Protein AF-A0A1I6TEZ2-F1 (afdb_monomer)

Organism: NCBI:txid95161

Sequence (50 aa):
MTGTLAATALAAQAGAAMFRAHQVRETRHTLEMVASIAGERKPSRVVRYL

Foldseek 3Di:
DVVVLVVLLVCLLVPDPDDDDPPVVSSVVSNVVSCVVVVNDDDPDDDDDD

Structure (mmCIF, N/CA/C/O backbone):
data_AF-A0A1I6TEZ2-F1
#
_entry.id   AF-A0A1I6TEZ2-F1
#
loop_
_atom_site.group_PDB
_atom_site.id
_atom_site.type_symbol
_atom_site.label_atom_id
_atom_site.label_alt_id
_atom_site.label_comp_id
_atom_site.label_asym_id
_atom_site.label_entity_id
_atom_site.label_seq_id
_atom_site.pdbx_PDB_ins_code
_atom_site.Cartn_x
_atom_site.Cartn_y
_atom_site.Cartn_z
_atom_site.occupancy
_atom_site.B_iso_or_equiv
_atom_site.auth_seq_id
_atom_site.auth_comp_id
_atom_site.auth_asym_id
_atom_site.auth_atom_id
_atom_site.pdbx_PDB_model_num
ATOM 1 N N . MET A 1 1 ? 18.194 2.428 -2.731 1.00 62.72 1 MET A N 1
ATOM 2 C CA . MET A 1 1 ? 16.887 2.167 -3.387 1.00 62.72 1 MET A CA 1
ATOM 3 C C . MET A 1 1 ? 15.787 3.160 -2.998 1.00 62.72 1 MET A C 1
ATOM 5 O O . MET A 1 1 ? 14.636 2.951 -3.3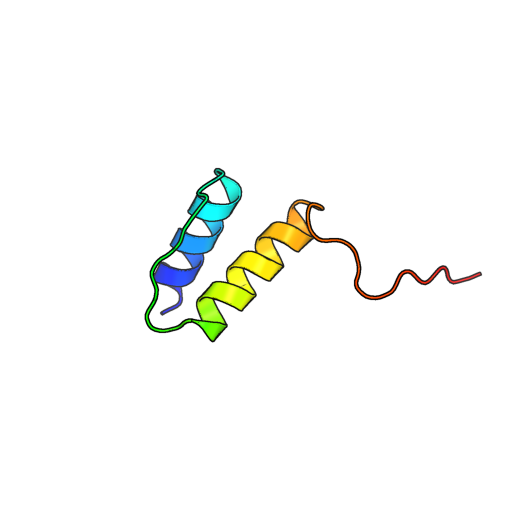58 1.00 62.72 1 MET A O 1
ATOM 9 N N . THR A 1 2 ? 16.107 4.264 -2.317 1.00 80.06 2 THR A N 1
ATOM 10 C CA . THR A 1 2 ? 15.106 5.191 -1.765 1.00 80.06 2 THR A CA 1
ATOM 11 C C . THR A 1 2 ? 14.174 5.784 -2.827 1.00 80.06 2 THR A C 1
ATOM 13 O O . THR A 1 2 ? 12.970 5.846 -2.604 1.00 80.06 2 THR A O 1
ATOM 16 N N . GLY A 1 3 ? 14.693 6.121 -4.016 1.00 90.75 3 GLY A N 1
ATOM 17 C CA . GLY A 1 3 ? 13.873 6.640 -5.119 1.00 90.75 3 GLY A CA 1
ATOM 18 C C . GLY A 1 3 ? 12.824 5.647 -5.638 1.00 90.75 3 GLY A C 1
ATOM 19 O O . GLY A 1 3 ? 11.691 6.036 -5.902 1.00 90.75 3 GLY A O 1
ATOM 20 N N . THR A 1 4 ? 13.157 4.354 -5.715 1.00 94.56 4 THR A N 1
ATOM 21 C CA . THR A 1 4 ? 12.212 3.313 -6.154 1.00 94.56 4 THR A CA 1
ATOM 22 C C . THR A 1 4 ? 11.073 3.139 -5.154 1.00 94.56 4 THR A C 1
ATOM 24 O O . THR A 1 4 ? 9.919 3.084 -5.557 1.00 94.56 4 THR A O 1
ATOM 27 N N . LEU A 1 5 ? 11.373 3.113 -3.850 1.00 96.31 5 LEU A N 1
ATOM 28 C CA . LEU A 1 5 ? 10.335 3.000 -2.818 1.00 96.31 5 LEU A CA 1
ATOM 29 C C . LEU A 1 5 ? 9.440 4.246 -2.762 1.00 96.31 5 LEU A C 1
ATOM 31 O O . LEU A 1 5 ? 8.238 4.112 -2.551 1.00 96.31 5 LEU A O 1
ATOM 35 N N . ALA A 1 6 ? 9.992 5.438 -3.012 1.00 96.75 6 ALA A N 1
ATOM 36 C CA . ALA A 1 6 ? 9.198 6.660 -3.118 1.00 96.75 6 ALA A CA 1
ATOM 37 C C . ALA A 1 6 ? 8.200 6.595 -4.289 1.00 96.75 6 ALA A C 1
ATOM 39 O O . ALA A 1 6 ? 7.017 6.879 -4.105 1.00 96.75 6 ALA A O 1
ATOM 40 N N . ALA A 1 7 ? 8.643 6.148 -5.470 1.00 97.44 7 ALA A N 1
ATOM 41 C CA . ALA A 1 7 ? 7.758 5.958 -6.621 1.00 97.44 7 ALA A CA 1
ATOM 42 C C . ALA A 1 7 ? 6.681 4.888 -6.356 1.00 97.44 7 ALA A C 1
ATOM 44 O O . ALA A 1 7 ? 5.512 5.108 -6.668 1.00 97.44 7 ALA A O 1
ATOM 45 N N . THR A 1 8 ? 7.046 3.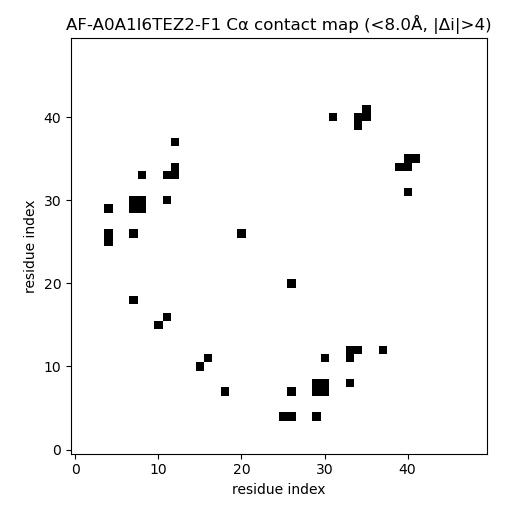768 -5.720 1.00 97.81 8 THR A N 1
ATOM 46 C CA . THR A 1 8 ? 6.095 2.734 -5.277 1.00 97.81 8 THR A CA 1
ATOM 47 C C . THR A 1 8 ? 5.026 3.311 -4.351 1.00 97.81 8 THR A C 1
ATOM 49 O O . THR A 1 8 ? 3.848 3.019 -4.534 1.00 97.81 8 THR A O 1
ATOM 52 N N . ALA A 1 9 ? 5.413 4.145 -3.380 1.00 98.00 9 ALA A N 1
ATOM 53 C CA . ALA A 1 9 ? 4.472 4.743 -2.438 1.00 98.00 9 ALA A CA 1
ATOM 54 C C . ALA A 1 9 ? 3.453 5.655 -3.140 1.00 98.00 9 ALA A C 1
ATOM 56 O O . ALA A 1 9 ? 2.255 5.539 -2.889 1.00 98.00 9 ALA A O 1
ATOM 57 N N . LEU A 1 10 ? 3.917 6.510 -4.059 1.00 98.19 10 LEU A N 1
ATOM 58 C CA . LEU A 1 10 ? 3.045 7.397 -4.837 1.00 98.19 10 LEU A CA 1
ATOM 59 C C . LEU A 1 10 ? 2.100 6.614 -5.755 1.00 98.19 10 LEU A C 1
ATOM 61 O O . LEU A 1 10 ? 0.911 6.917 -5.815 1.00 98.19 10 LEU A O 1
ATOM 65 N N . ALA A 1 11 ? 2.602 5.580 -6.433 1.00 98.25 11 ALA A N 1
ATOM 66 C CA . ALA A 1 11 ? 1.778 4.724 -7.280 1.00 98.25 11 ALA A CA 1
ATOM 67 C C . ALA A 1 11 ? 0.709 3.968 -6.471 1.00 98.25 11 ALA A C 1
ATOM 69 O O . ALA A 1 11 ? -0.431 3.855 -6.915 1.00 98.25 11 ALA A O 1
ATOM 70 N N . ALA A 1 12 ? 1.053 3.487 -5.273 1.00 98.12 12 ALA A N 1
ATOM 71 C CA . ALA A 1 12 ? 0.109 2.808 -4.388 1.00 98.12 12 ALA A CA 1
ATOM 72 C C . ALA A 1 12 ? -0.985 3.764 -3.903 1.00 98.12 12 ALA A C 1
ATOM 74 O O . ALA A 1 12 ? -2.163 3.432 -3.978 1.00 98.12 12 ALA A O 1
ATOM 75 N N . GLN A 1 13 ? -0.605 4.980 -3.497 1.00 97.94 13 GLN A N 1
ATOM 76 C CA . GLN A 1 13 ? -1.547 6.025 -3.094 1.00 97.94 13 GLN A CA 1
ATOM 77 C C . GLN A 1 13 ? -2.504 6.4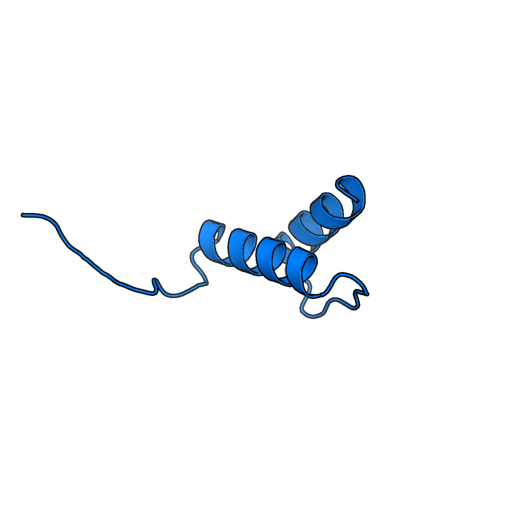25 -4.229 1.00 97.94 13 GLN A C 1
ATOM 79 O O . GLN A 1 13 ? -3.651 6.778 -3.966 1.00 97.94 13 GLN A O 1
ATOM 84 N N . ALA A 1 14 ? -2.043 6.356 -5.481 1.00 98.12 14 ALA A N 1
ATOM 85 C CA . ALA A 1 14 ? -2.846 6.612 -6.675 1.00 98.12 14 ALA A CA 1
ATOM 86 C C . ALA A 1 14 ? -3.725 5.417 -7.111 1.00 98.12 14 ALA A C 1
ATOM 88 O O . ALA A 1 14 ? -4.428 5.521 -8.114 1.00 98.12 14 ALA A O 1
ATOM 89 N N . GLY A 1 15 ? -3.700 4.291 -6.386 1.00 97.00 15 GLY A N 1
ATOM 90 C CA . GLY A 1 15 ? -4.577 3.141 -6.631 1.00 97.00 15 GLY A CA 1
ATOM 91 C C . GLY A 1 15 ? -3.983 2.026 -7.498 1.00 97.00 15 GLY A C 1
ATOM 92 O O . GLY A 1 15 ? -4.729 1.196 -8.020 1.00 97.00 15 GLY A O 1
ATOM 93 N N . ALA A 1 16 ? -2.659 1.964 -7.675 1.00 98.19 16 ALA A N 1
ATOM 94 C CA . ALA A 1 16 ? -2.037 0.833 -8.364 1.00 98.19 16 ALA A CA 1
ATOM 95 C C . ALA A 1 16 ? -2.281 -0.490 -7.609 1.00 98.19 16 ALA A C 1
ATOM 97 O O . ALA A 1 16 ? -1.940 -0.628 -6.435 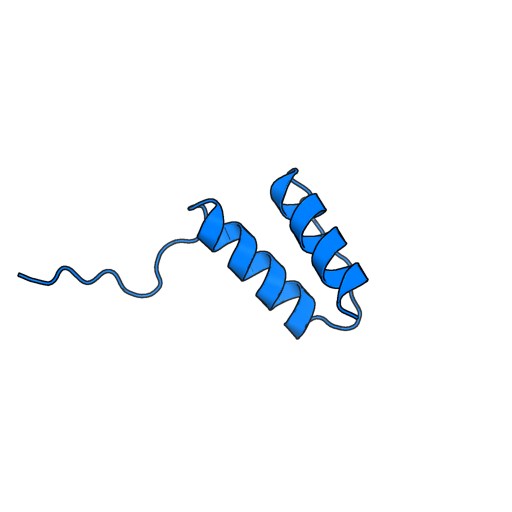1.00 98.19 16 ALA A O 1
ATOM 98 N N . ALA A 1 17 ? -2.829 -1.488 -8.309 1.00 96.25 17 ALA A N 1
ATOM 99 C CA . ALA A 1 17 ? -3.256 -2.752 -7.703 1.00 96.25 17 ALA A CA 1
ATOM 100 C C . ALA A 1 17 ? -2.150 -3.822 -7.588 1.00 96.25 17 ALA A C 1
ATOM 102 O O . ALA A 1 17 ? -2.312 -4.793 -6.850 1.00 96.25 17 ALA A O 1
ATOM 103 N N . MET A 1 18 ? -1.037 -3.694 -8.324 1.00 97.19 18 MET A N 1
ATOM 104 C CA . MET A 1 18 ? 0.021 -4.712 -8.356 1.00 97.19 18 MET A CA 1
ATOM 105 C C . MET A 1 18 ? 1.414 -4.099 -8.531 1.00 97.19 18 MET A C 1
ATOM 107 O O . MET A 1 18 ? 1.603 -3.165 -9.306 1.00 97.19 18 MET A O 1
ATOM 111 N N . PHE A 1 19 ? 2.401 -4.689 -7.849 1.00 97.56 19 PHE A N 1
ATOM 112 C CA . PHE A 1 19 ? 3.811 -4.306 -7.915 1.00 97.56 19 PHE A CA 1
ATOM 113 C C . PHE A 1 19 ? 4.695 -5.539 -8.101 1.00 97.56 19 PHE A C 1
ATOM 115 O O . PHE A 1 19 ? 4.605 -6.498 -7.335 1.00 97.56 19 PHE A O 1
ATOM 122 N N . ARG A 1 20 ? 5.596 -5.499 -9.088 1.00 97.25 20 ARG A N 1
ATOM 123 C CA . ARG A 1 20 ? 6.652 -6.502 -9.269 1.00 97.25 20 ARG A CA 1
ATOM 124 C C . ARG A 1 20 ? 7.965 -5.932 -8.744 1.00 97.25 20 ARG A C 1
ATOM 126 O O . ARG A 1 20 ? 8.439 -4.921 -9.251 1.00 97.25 20 ARG A O 1
ATOM 133 N N . ALA A 1 21 ? 8.567 -6.594 -7.762 1.00 95.62 21 ALA A N 1
ATOM 134 C CA . ALA A 1 21 ? 9.815 -6.148 -7.153 1.00 95.62 21 ALA A CA 1
ATOM 135 C C . ALA A 1 21 ? 10.725 -7.329 -6.810 1.00 95.62 21 ALA A C 1
ATOM 137 O O . ALA A 1 21 ? 10.251 -8.421 -6.506 1.00 95.62 21 ALA A O 1
ATOM 138 N N . HIS A 1 22 ? 12.035 -7.083 -6.823 1.00 95.38 22 HIS A N 1
ATOM 139 C CA . HIS A 1 22 ? 13.032 -8.038 -6.330 1.00 95.38 22 HIS A CA 1
ATOM 140 C C . HIS A 1 22 ? 13.235 -7.882 -4.815 1.00 95.38 22 HIS A C 1
ATOM 142 O O . HIS A 1 22 ? 13.409 -8.864 -4.101 1.00 95.38 22 HIS A O 1
ATOM 148 N N . GLN A 1 23 ? 13.140 -6.650 -4.305 1.00 96.19 23 GLN A N 1
ATOM 149 C CA . GLN A 1 23 ? 13.181 -6.326 -2.876 1.00 96.19 23 GLN A CA 1
ATOM 150 C C . GLN A 1 23 ? 11.770 -6.388 -2.293 1.00 96.19 23 GLN A C 1
ATOM 152 O O . GLN A 1 23 ? 11.110 -5.376 -2.039 1.00 96.19 23 GLN A O 1
ATOM 157 N N . VAL A 1 24 ? 11.270 -7.619 -2.178 1.00 97.44 24 VAL A N 1
ATOM 158 C CA . VAL A 1 24 ? 9.877 -7.913 -1.815 1.00 97.44 24 VAL A CA 1
AT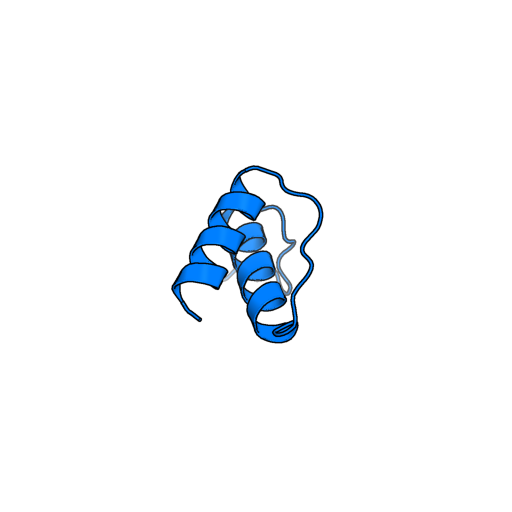OM 159 C C . VAL A 1 24 ? 9.537 -7.386 -0.422 1.00 97.44 24 VAL A C 1
ATOM 161 O O . VAL A 1 24 ? 8.458 -6.828 -0.232 1.00 97.44 24 VAL A O 1
ATOM 164 N N . ARG A 1 25 ? 10.446 -7.526 0.551 1.00 97.56 25 ARG A N 1
ATOM 165 C CA . ARG A 1 25 ? 10.195 -7.121 1.941 1.00 97.56 25 ARG A CA 1
ATOM 166 C C . ARG A 1 25 ? 10.034 -5.608 2.058 1.00 97.56 25 ARG A C 1
ATOM 168 O O . ARG A 1 25 ? 9.065 -5.139 2.642 1.00 97.56 25 ARG A O 1
ATOM 175 N N . GLU A 1 26 ? 10.960 -4.859 1.481 1.00 97.25 26 GLU A N 1
ATOM 176 C CA . GLU A 1 26 ? 10.992 -3.401 1.494 1.00 97.25 26 GLU A CA 1
ATOM 177 C C . GLU A 1 26 ? 9.777 -2.834 0.763 1.00 97.25 26 GLU A C 1
ATOM 179 O O . GLU A 1 26 ? 9.076 -1.980 1.299 1.00 97.25 26 GLU A O 1
ATOM 184 N N . THR A 1 27 ? 9.472 -3.384 -0.417 1.00 97.56 27 THR A N 1
ATOM 185 C CA . THR A 1 27 ? 8.285 -3.004 -1.194 1.00 97.56 27 THR A CA 1
ATOM 186 C C . THR A 1 27 ? 7.016 -3.248 -0.383 1.00 97.56 27 THR A C 1
ATOM 188 O O . THR A 1 27 ? 6.190 -2.350 -0.245 1.00 97.56 27 THR A O 1
ATOM 191 N N . ARG A 1 28 ? 6.877 -4.435 0.224 1.00 97.25 28 ARG A N 1
ATOM 192 C CA . ARG A 1 28 ? 5.731 -4.772 1.074 1.00 97.25 28 ARG A CA 1
ATOM 193 C C . ARG A 1 28 ? 5.602 -3.819 2.260 1.00 97.25 28 ARG A C 1
ATOM 195 O O . ARG A 1 28 ? 4.499 -3.358 2.522 1.00 97.25 28 ARG A O 1
ATOM 202 N N . HIS A 1 29 ? 6.690 -3.519 2.968 1.00 97.44 29 HIS A N 1
ATOM 203 C CA . HIS A 1 29 ? 6.653 -2.601 4.109 1.00 97.44 29 HIS A CA 1
ATOM 204 C C . HIS A 1 29 ? 6.208 -1.193 3.693 1.00 97.44 29 HIS A C 1
ATOM 206 O O . HIS A 1 29 ? 5.398 -0.584 4.387 1.00 97.44 29 HIS A O 1
ATOM 212 N N . THR A 1 30 ? 6.674 -0.690 2.547 1.00 97.50 30 THR A N 1
ATOM 213 C CA . THR A 1 30 ? 6.215 0.595 2.004 1.00 97.50 30 THR A CA 1
ATOM 214 C C . THR A 1 30 ? 4.719 0.575 1.687 1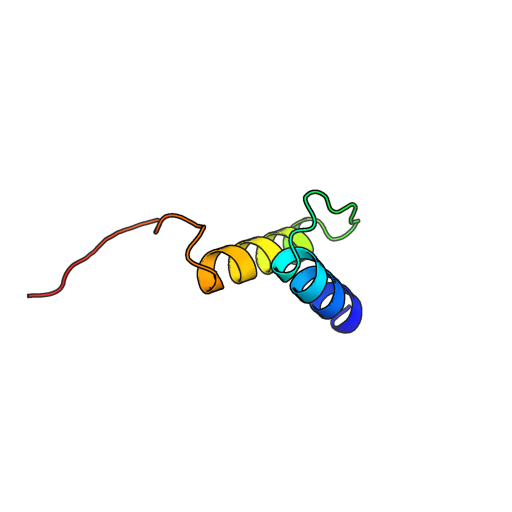.00 97.50 30 THR A C 1
ATOM 216 O O . THR A 1 30 ? 4.010 1.491 2.094 1.00 97.50 30 THR A O 1
ATOM 219 N N . LEU A 1 31 ? 4.213 -0.471 1.025 1.00 97.50 31 LEU A N 1
ATOM 220 C CA . LEU A 1 31 ? 2.782 -0.605 0.713 1.00 97.50 31 LEU A CA 1
ATOM 221 C C . LEU A 1 31 ? 1.923 -0.709 1.977 1.00 97.50 31 LEU A C 1
ATOM 223 O O . LEU A 1 31 ? 0.898 -0.046 2.100 1.00 97.50 31 LEU A O 1
ATOM 227 N N . GLU A 1 32 ? 2.370 -1.506 2.946 1.00 97.19 32 GLU A N 1
ATOM 228 C CA . GLU A 1 32 ? 1.738 -1.618 4.257 1.00 97.19 32 GLU A CA 1
ATOM 229 C C . GLU A 1 32 ? 1.681 -0.272 4.988 1.00 97.19 32 GLU A C 1
ATOM 231 O O . GLU A 1 32 ? 0.690 0.019 5.664 1.00 97.19 32 GLU A O 1
ATOM 236 N N . MET A 1 33 ? 2.727 0.547 4.853 1.00 97.38 33 MET A N 1
ATOM 237 C CA . MET A 1 33 ? 2.770 1.885 5.429 1.00 97.38 33 MET A CA 1
ATOM 238 C C . MET A 1 33 ? 1.767 2.817 4.745 1.00 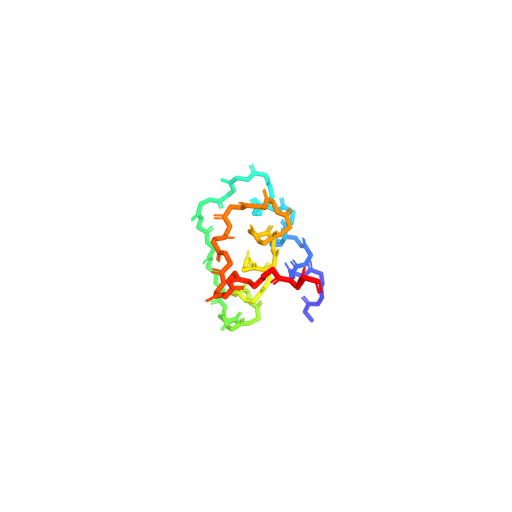97.38 33 MET A C 1
ATOM 240 O O . MET A 1 33 ? 0.983 3.460 5.438 1.00 97.38 33 MET A O 1
ATOM 244 N N . VAL A 1 34 ? 1.729 2.837 3.409 1.00 98.00 34 VAL A N 1
ATOM 245 C CA . VAL A 1 34 ? 0.766 3.642 2.635 1.00 98.00 34 VAL A CA 1
ATOM 246 C C . VAL A 1 34 ? -0.675 3.264 2.985 1.00 98.00 34 VAL A C 1
ATOM 248 O O . VAL A 1 34 ? -1.458 4.141 3.330 1.00 98.00 34 VAL A O 1
ATOM 251 N N . ALA A 1 35 ? -1.008 1.970 3.024 1.00 97.50 35 ALA A N 1
ATOM 252 C CA . ALA A 1 35 ? -2.344 1.504 3.408 1.00 97.50 35 ALA A CA 1
ATOM 253 C C . ALA A 1 35 ? -2.719 1.872 4.857 1.00 97.50 35 ALA A C 1
ATOM 255 O O . ALA A 1 35 ? -3.892 2.071 5.172 1.00 97.50 35 ALA A O 1
ATOM 256 N N . SER A 1 36 ? -1.731 1.966 5.754 1.00 96.50 36 SER A N 1
ATOM 257 C CA . SER A 1 36 ? -1.958 2.423 7.132 1.00 96.50 36 SER A CA 1
ATOM 258 C C . SER A 1 36 ? -2.233 3.928 7.185 1.00 96.50 36 SER A C 1
ATOM 260 O O . SER A 1 36 ? -3.121 4.351 7.916 1.00 96.50 36 SER A O 1
ATOM 262 N N . ILE A 1 37 ? -1.510 4.725 6.390 1.00 96.19 37 ILE A N 1
ATOM 263 C CA . ILE A 1 37 ? -1.719 6.178 6.270 1.00 96.19 37 ILE A CA 1
ATOM 264 C C . ILE A 1 37 ? -3.086 6.478 5.643 1.00 96.19 37 ILE A C 1
ATOM 266 O O . ILE A 1 37 ? -3.798 7.353 6.126 1.00 96.19 37 ILE A O 1
ATOM 270 N N . ALA A 1 38 ? -3.478 5.723 4.614 1.00 96.31 38 ALA A N 1
ATOM 271 C CA . ALA A 1 38 ? -4.779 5.849 3.960 1.00 96.31 38 ALA A CA 1
ATOM 272 C C . ALA A 1 38 ? -5.959 5.362 4.830 1.00 96.31 38 ALA A C 1
ATOM 274 O O . ALA A 1 38 ? -7.112 5.608 4.491 1.00 96.31 38 ALA A O 1
ATOM 275 N N . GLY A 1 39 ? -5.698 4.669 5.946 1.00 95.19 39 GLY A N 1
ATOM 276 C CA . GLY A 1 39 ? -6.742 4.110 6.814 1.00 95.19 39 GLY A CA 1
ATOM 277 C C . GLY A 1 39 ? -7.415 2.844 6.265 1.00 95.19 39 GLY A C 1
ATOM 278 O O . GLY A 1 39 ? -8.435 2.408 6.792 1.00 95.19 39 GLY A O 1
ATOM 279 N N . GLU A 1 40 ? -6.847 2.228 5.230 1.00 95.50 40 GLU A N 1
ATOM 280 C CA . GLU A 1 40 ? -7.383 1.027 4.574 1.00 95.50 40 GLU A CA 1
ATOM 281 C C . GLU A 1 40 ? -6.964 -0.264 5.293 1.00 95.50 40 GLU A C 1
ATOM 283 O O . GLU A 1 40 ? -7.646 -1.292 5.238 1.00 95.50 40 GLU A O 1
ATOM 288 N N . ARG A 1 41 ? -5.834 -0.225 6.009 1.00 92.75 41 ARG A N 1
ATOM 289 C CA . ARG A 1 41 ? -5.353 -1.351 6.812 1.00 92.75 41 ARG A CA 1
ATOM 290 C C . ARG A 1 41 ? -6.036 -1.365 8.180 1.00 92.75 41 ARG A C 1
ATOM 292 O O . ARG A 1 41 ? -5.883 -0.439 8.973 1.00 92.75 41 ARG A O 1
ATOM 299 N N . LYS A 1 42 ? -6.700 -2.477 8.516 1.00 90.94 42 LYS A N 1
ATOM 300 C CA . LYS A 1 42 ? -7.246 -2.692 9.867 1.00 90.94 42 LYS A CA 1
ATOM 301 C C . LYS A 1 42 ? -6.124 -2.676 10.923 1.00 90.94 42 LYS A C 1
ATOM 303 O O . LYS A 1 42 ? -5.096 -3.327 10.704 1.00 90.94 42 LYS A O 1
ATOM 308 N N . PRO A 1 43 ? -6.313 -2.007 12.077 1.00 88.94 43 PRO A N 1
ATOM 309 C CA . PRO A 1 43 ? -5.350 -2.057 13.172 1.00 88.94 43 PRO A CA 1
ATOM 310 C C . PRO A 1 43 ? -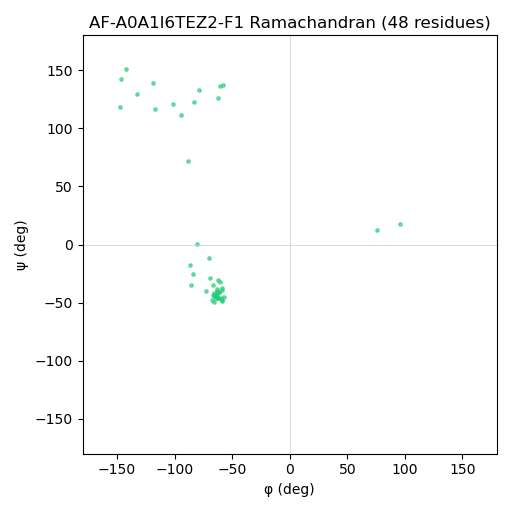5.127 -3.496 13.644 1.00 88.94 43 PRO A C 1
ATOM 312 O O . PRO A 1 43 ? -6.082 -4.253 13.813 1.00 88.94 43 PRO A O 1
ATOM 315 N N . SER A 1 44 ? -3.873 -3.869 13.902 1.00 89.44 44 SER A N 1
ATOM 316 C CA . SER A 1 44 ? -3.537 -5.196 14.438 1.00 89.44 44 SER A CA 1
ATOM 317 C C . SER A 1 44 ? -4.010 -5.384 15.880 1.00 89.44 44 SER A C 1
ATOM 319 O O . SER A 1 44 ? -4.302 -6.501 16.299 1.00 89.44 44 SER A O 1
ATOM 321 N N . ARG A 1 45 ? -4.093 -4.289 16.643 1.00 91.25 45 ARG A N 1
ATOM 322 C CA . ARG A 1 45 ? -4.612 -4.268 18.008 1.00 91.25 45 ARG A CA 1
ATOM 323 C C . ARG A 1 45 ? -5.296 -2.933 18.275 1.00 91.25 45 ARG A C 1
ATOM 325 O O . ARG A 1 45 ? -4.647 -1.892 18.235 1.00 91.25 45 ARG A O 1
ATOM 332 N N . VAL A 1 46 ? -6.591 -2.969 18.571 1.00 89.69 46 VAL A N 1
ATOM 333 C CA . VAL A 1 46 ? -7.365 -1.785 18.960 1.00 89.69 46 VAL A CA 1
ATOM 334 C C . VAL A 1 46 ? -7.372 -1.715 20.486 1.00 89.69 46 VAL A C 1
ATOM 336 O O . VAL A 1 46 ? -7.955 -2.577 21.137 1.00 89.69 46 VAL A O 1
ATOM 339 N N . VAL A 1 47 ? -6.690 -0.722 21.059 1.00 92.38 47 VAL A N 1
ATOM 340 C CA . VAL A 1 47 ? -6.713 -0.434 22.503 1.00 92.38 47 VAL A CA 1
ATOM 341 C C . VAL A 1 47 ? -7.265 0.965 22.727 1.00 92.38 47 VAL A C 1
ATOM 343 O O . VAL A 1 47 ? -6.930 1.893 21.992 1.00 92.38 47 VAL A O 1
ATOM 346 N N . ARG A 1 48 ? -8.108 1.116 23.748 1.00 89.4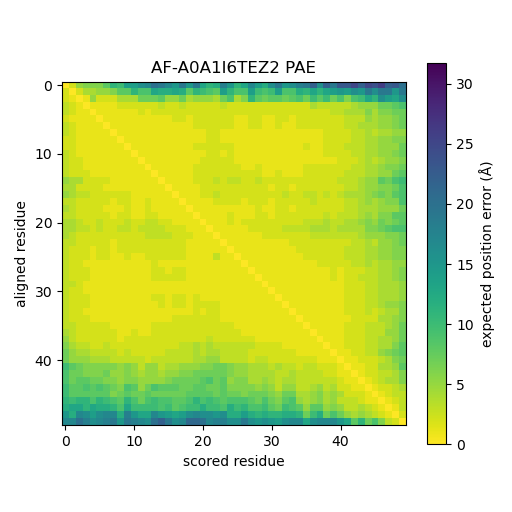4 48 ARG A N 1
ATOM 347 C CA . ARG A 1 48 ? -8.583 2.412 24.230 1.00 89.44 48 ARG A CA 1
ATOM 348 C C . ARG A 1 48 ? -8.086 2.571 25.658 1.00 89.44 48 ARG A C 1
ATOM 350 O O . ARG A 1 48 ? -8.442 1.766 26.512 1.00 89.44 48 ARG A O 1
ATOM 357 N N . TYR A 1 49 ? -7.237 3.563 25.886 1.00 82.12 49 TYR A N 1
ATOM 358 C CA . TYR A 1 49 ? -6.817 3.937 27.232 1.00 82.12 49 TYR A CA 1
ATOM 359 C C . TYR A 1 49 ? -7.944 4.764 27.867 1.00 82.12 49 TYR A C 1
ATOM 361 O O . TYR A 1 49 ? -8.536 5.606 27.183 1.00 82.12 49 TYR A O 1
ATOM 369 N N . LEU A 1 50 ? -8.296 4.429 29.110 1.00 79.75 50 LEU A N 1
ATOM 370 C CA . LEU A 1 50 ? -9.274 5.145 29.934 1.00 79.75 50 LEU A CA 1
ATOM 371 C C . LEU A 1 50 ? -8.562 6.200 30.776 1.00 79.75 50 LEU A C 1
ATOM 373 O O . LEU A 1 50 ? -7.437 5.895 31.235 1.00 79.75 50 LEU A O 1
#

Mean predicted aligned error: 3.61 Å

InterPro domains:
  IPR000489 Pterin-binding domain [PS50972] (1-32)
  IPR011005 Dihydropteroate synthase-like superfamily [G3DSA:3.20.20.20] (1-50)
  IPR011005 Dihydropteroate synthase-like superfamily [SSF51717] (2-39)

Solvent-accessible surface area (backbone atoms only — not comparable to full-atom values): 3322 Å² total; per-residue (Å²): 113,67,69,60,55,51,52,52,42,54,43,45,76,74,63,56,90,79,85,91,67,90,59,50,68,62,53,48,53,46,51,55,47,49,34,49,74,72,65,73,50,78,75,94,71,89,80,83,89,130

pLDDT: mean 94.23, std 6.34, range [62.72, 98.25]

Radius of gyration: 12.94 Å; Cα contacts (8 Å, |Δi|>4): 23; chains: 1; bounding box: 26×15×39 Å

Secondary structure (DSSP, 8-state):
-HHHHHHHHHHHHTT------S-HHHHHHHHHHHHHHTT-SPPS------